Protein AF-A0A920Q2C1-F1 (afdb_monomer_lite)

Structure (mmCIF, N/CA/C/O backbone):
data_AF-A0A920Q2C1-F1
#
_entry.id   AF-A0A920Q2C1-F1
#
loop_
_atom_site.group_PDB
_atom_site.id
_atom_site.type_symbol
_atom_site.label_atom_id
_atom_site.label_alt_id
_atom_site.label_comp_id
_atom_site.label_asym_id
_atom_site.label_entity_id
_atom_site.label_seq_id
_atom_site.pdbx_PDB_ins_code
_atom_site.Cartn_x
_atom_site.Cartn_y
_atom_site.Cartn_z
_atom_site.occupancy
_atom_site.B_iso_or_equiv
_atom_site.auth_seq_id
_atom_site.auth_comp_id
_atom_site.auth_asym_id
_atom_site.auth_atom_id
_atom_site.pdbx_PDB_model_num
ATOM 1 N N . MET A 1 1 ? -10.062 -21.700 -3.099 1.00 37.00 1 MET A N 1
ATOM 2 C CA . MET A 1 1 ? -8.664 -22.051 -2.782 1.00 37.00 1 MET A CA 1
ATOM 3 C C . MET A 1 1 ? -7.782 -21.164 -3.653 1.00 37.00 1 MET A C 1
ATOM 5 O O . MET A 1 1 ? -7.221 -21.637 -4.624 1.00 37.00 1 MET A O 1
ATOM 9 N N . ASP A 1 2 ? -7.751 -19.867 -3.333 1.00 45.03 2 ASP A N 1
ATOM 10 C CA . ASP A 1 2 ? -6.968 -18.816 -4.019 1.00 45.03 2 ASP A CA 1
ATOM 11 C C . ASP A 1 2 ? -6.439 -17.775 -3.002 1.00 45.03 2 ASP A C 1
ATOM 13 O O . ASP A 1 2 ? -5.969 -16.705 -3.363 1.00 45.03 2 ASP A O 1
ATOM 17 N N . GLU A 1 3 ? -6.471 -18.093 -1.702 1.00 47.12 3 GLU A N 1
ATOM 18 C CA . GLU A 1 3 ? -6.158 -17.170 -0.592 1.00 47.12 3 GLU A CA 1
ATOM 19 C C . GLU A 1 3 ? -4.657 -16.834 -0.457 1.00 47.12 3 GLU A C 1
ATOM 21 O O . GLU A 1 3 ? -4.260 -16.092 0.433 1.00 47.12 3 GLU A O 1
ATOM 26 N N . GLY A 1 4 ? -3.794 -17.369 -1.329 1.00 43.47 4 GLY A N 1
ATOM 27 C CA . GLY A 1 4 ? -2.335 -17.225 -1.219 1.00 43.47 4 GLY A CA 1
ATOM 28 C C . GLY A 1 4 ? -1.663 -16.346 -2.278 1.00 43.47 4 GLY A C 1
ATOM 29 O O .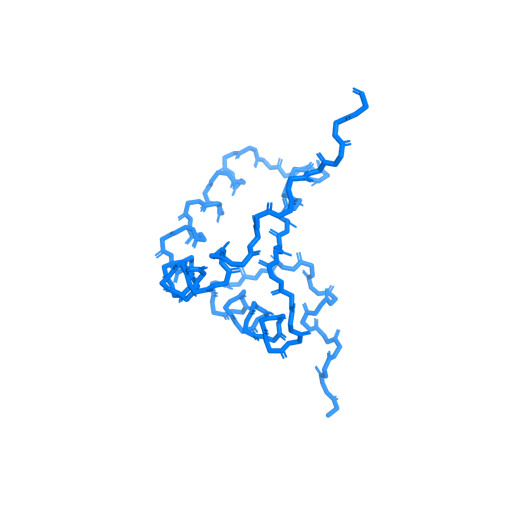 GLY A 1 4 ? -0.499 -15.987 -2.110 1.00 43.47 4 GLY A O 1
ATOM 30 N N . ILE A 1 5 ? -2.341 -16.000 -3.380 1.00 47.38 5 ILE A N 1
ATOM 31 C CA . ILE A 1 5 ? -1.672 -15.370 -4.539 1.00 47.38 5 ILE A CA 1
ATOM 32 C C . ILE A 1 5 ? -1.519 -13.850 -4.372 1.00 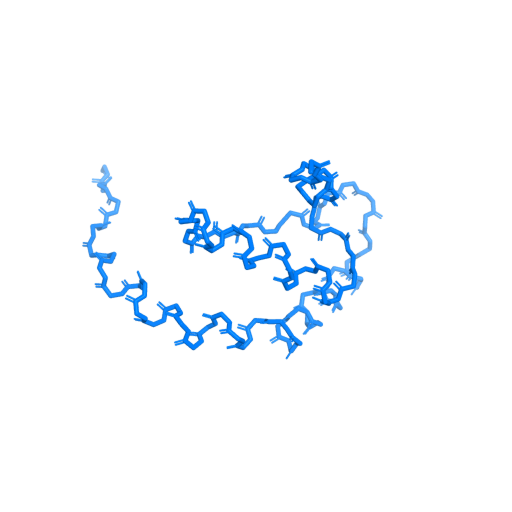47.38 5 ILE A C 1
ATOM 34 O O . ILE A 1 5 ? -0.541 -13.280 -4.859 1.00 47.38 5 ILE A O 1
ATOM 38 N N . ALA A 1 6 ? -2.424 -13.189 -3.645 1.00 50.97 6 ALA A N 1
ATOM 39 C CA . ALA A 1 6 ? -2.360 -11.741 -3.437 1.00 50.97 6 ALA A CA 1
ATOM 40 C C . ALA A 1 6 ? -1.131 -11.329 -2.597 1.00 50.97 6 ALA A C 1
ATOM 42 O O . ALA A 1 6 ? -0.399 -10.415 -2.978 1.00 50.97 6 ALA A O 1
ATOM 43 N N . SER A 1 7 ? -0.826 -12.075 -1.528 1.00 52.59 7 SER A N 1
ATOM 44 C CA . SER A 1 7 ? 0.367 -11.852 -0.694 1.00 52.59 7 SER A CA 1
ATOM 45 C C . SER A 1 7 ? 1.679 -12.118 -1.455 1.00 52.59 7 SER A C 1
ATOM 47 O O . SER A 1 7 ? 2.642 -11.360 -1.325 1.00 52.59 7 SER A O 1
ATOM 49 N N . LEU A 1 8 ? 1.702 -13.123 -2.346 1.00 52.84 8 LEU A N 1
ATOM 50 C CA . LEU A 1 8 ? 2.868 -13.460 -3.180 1.00 52.84 8 LEU A CA 1
ATOM 51 C C . LEU A 1 8 ? 3.226 -12.380 -4.219 1.00 52.84 8 LEU A C 1
ATOM 53 O O . LEU A 1 8 ? 4.349 -12.380 -4.724 1.00 52.84 8 LEU A O 1
ATOM 57 N N . ARG A 1 9 ? 2.311 -11.451 -4.536 1.00 58.88 9 ARG A N 1
ATOM 58 C CA . ARG A 1 9 ? 2.588 -10.314 -5.436 1.00 58.88 9 ARG A CA 1
ATOM 59 C C . ARG A 1 9 ? 3.281 -9.131 -4.756 1.00 58.88 9 ARG A C 1
ATOM 61 O O . ARG A 1 9 ? 3.644 -8.188 -5.452 1.00 58.88 9 ARG A O 1
ATOM 68 N N . GLY A 1 10 ? 3.475 -9.154 -3.434 1.00 63.41 10 GLY A N 1
ATOM 69 C CA . GLY A 1 10 ? 4.259 -8.134 -2.727 1.00 63.41 10 GLY A CA 1
ATOM 70 C C . GLY A 1 10 ? 3.708 -6.709 -2.846 1.00 63.41 10 GLY A C 1
ATOM 71 O O . GLY A 1 10 ? 4.494 -5.770 -2.910 1.00 63.41 10 GLY A O 1
ATOM 72 N N . ALA A 1 11 ? 2.380 -6.548 -2.912 1.00 70.19 11 ALA A N 1
ATOM 73 C CA . ALA A 1 11 ? 1.724 -5.256 -3.143 1.00 70.1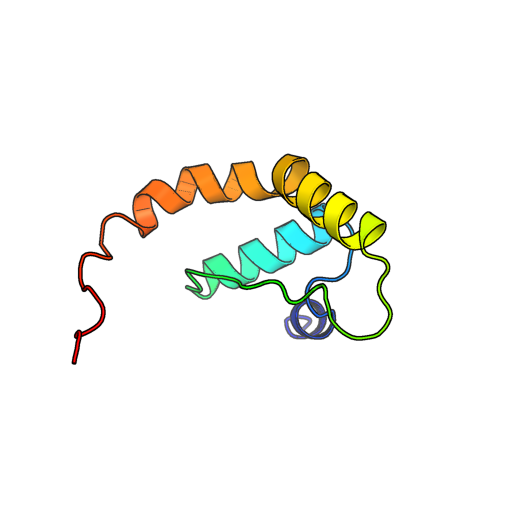9 11 ALA A CA 1
ATOM 74 C C . ALA A 1 11 ? 2.183 -4.547 -4.438 1.00 70.19 11 ALA A C 1
ATOM 76 O O . ALA A 1 11 ? 2.306 -3.325 -4.484 1.00 70.19 11 ALA A O 1
ATOM 77 N N . ILE A 1 12 ? 2.421 -5.313 -5.509 1.00 83.69 12 ILE A N 1
ATOM 78 C CA . ILE A 1 12 ? 2.702 -4.788 -6.850 1.00 83.69 12 ILE A CA 1
ATOM 79 C C . ILE A 1 12 ? 1.500 -5.066 -7.752 1.00 83.69 12 ILE A C 1
ATOM 81 O O . ILE A 1 12 ? 1.122 -6.222 -7.964 1.00 83.69 12 ILE A O 1
ATOM 85 N N . GLY A 1 13 ? 0.916 -4.011 -8.316 1.00 88.56 13 GLY A N 1
ATOM 86 C CA . GLY A 1 13 ? -0.236 -4.134 -9.201 1.00 88.56 13 GLY A CA 1
ATOM 87 C C . GLY A 1 13 ? -0.937 -2.810 -9.470 1.00 88.56 13 GLY A C 1
ATOM 88 O O . GLY A 1 13 ? -0.405 -1.731 -9.218 1.00 88.56 13 GLY A O 1
ATOM 89 N N . THR A 1 14 ? -2.143 -2.921 -10.011 1.00 93.19 14 THR A N 1
ATOM 90 C CA . THR A 1 14 ? -3.067 -1.796 -10.211 1.00 93.19 14 THR A CA 1
ATOM 91 C C . THR A 1 14 ? -3.692 -1.345 -8.884 1.00 93.19 14 THR A C 1
ATOM 93 O O . THR A 1 14 ? -3.750 -2.147 -7.950 1.00 93.19 14 THR A O 1
ATOM 96 N N . PRO A 1 15 ? -4.213 -0.106 -8.787 1.00 95.06 15 PRO A N 1
ATOM 97 C CA . PRO A 1 15 ? -4.892 0.374 -7.581 1.00 95.06 15 PRO A CA 1
ATOM 98 C C . PRO A 1 15 ? -5.985 -0.569 -7.059 1.00 95.06 15 PRO A C 1
ATOM 100 O O . PRO A 1 15 ? -6.044 -0.806 -5.857 1.00 95.06 15 PRO A O 1
ATOM 103 N N . ASP A 1 16 ? -6.783 -1.170 -7.946 1.00 93.69 16 ASP A N 1
ATOM 104 C CA . ASP A 1 16 ? -7.847 -2.108 -7.562 1.00 93.69 16 ASP A CA 1
ATOM 105 C C . ASP A 1 16 ? -7.286 -3.387 -6.933 1.00 93.69 16 ASP A C 1
ATOM 107 O O . ASP A 1 16 ? -7.752 -3.828 -5.890 1.00 93.69 16 ASP A O 1
ATOM 111 N N . GLN A 1 17 ? -6.203 -3.933 -7.492 1.00 91.19 17 GLN A N 1
ATOM 112 C CA . GLN A 1 17 ? -5.538 -5.107 -6.915 1.00 91.19 17 GLN A CA 1
ATOM 113 C C . GLN A 1 17 ? -4.929 -4.814 -5.539 1.00 91.19 17 GLN A C 1
ATOM 115 O O . GLN A 1 17 ? -4.899 -5.692 -4.679 1.00 91.19 17 GLN A O 1
ATOM 120 N N . ILE A 1 18 ? -4.415 -3.596 -5.332 1.00 91.81 18 ILE A N 1
ATOM 121 C CA . ILE A 1 18 ? -3.899 -3.175 -4.025 1.00 91.81 18 ILE A CA 1
ATOM 122 C C . ILE A 1 18 ? -5.044 -2.960 -3.035 1.00 91.81 18 ILE A C 1
ATOM 124 O O . ILE A 1 18 ? -4.901 -3.330 -1.873 1.00 91.81 18 ILE A O 1
ATOM 128 N N . ARG A 1 19 ? -6.179 -2.414 -3.482 1.00 92.44 19 ARG A N 1
AT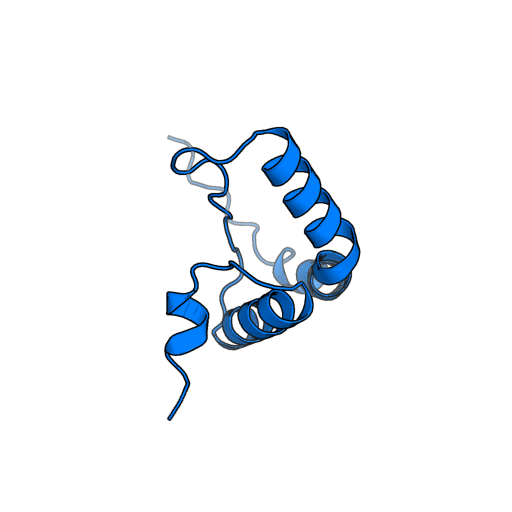OM 129 C CA . ARG A 1 19 ? -7.385 -2.264 -2.660 1.00 92.44 19 ARG A CA 1
ATOM 130 C C . ARG A 1 19 ? -7.867 -3.618 -2.148 1.00 92.44 19 ARG A C 1
ATOM 132 O O . ARG A 1 19 ? -8.007 -3.769 -0.939 1.00 92.44 19 ARG A O 1
ATOM 139 N N . ASP A 1 20 ? -8.023 -4.598 -3.035 1.00 91.56 20 ASP A N 1
ATOM 140 C CA . ASP A 1 20 ? -8.446 -5.955 -2.666 1.00 91.56 20 ASP A CA 1
ATOM 141 C C . ASP A 1 20 ? -7.478 -6.586 -1.650 1.00 91.56 20 ASP A C 1
ATOM 143 O O . ASP A 1 20 ? -7.902 -7.100 -0.617 1.00 91.56 20 ASP A O 1
ATOM 147 N N . LEU A 1 21 ? -6.164 -6.453 -1.876 1.00 90.62 21 LEU A N 1
ATOM 148 C CA . LEU A 1 21 ? -5.144 -6.939 -0.940 1.00 90.62 21 LEU A CA 1
ATOM 149 C C . LEU A 1 21 ? -5.253 -6.283 0.448 1.00 90.62 21 LEU A C 1
ATOM 151 O O . LEU A 1 21 ? -5.099 -6.958 1.465 1.00 90.62 21 LEU A O 1
ATOM 155 N N . LEU A 1 22 ? -5.472 -4.967 0.504 1.00 90.94 22 LEU A N 1
ATOM 156 C CA . LEU A 1 22 ? -5.594 -4.248 1.772 1.00 90.94 22 LEU A CA 1
ATOM 157 C C . LEU A 1 22 ? -6.900 -4.576 2.503 1.00 90.94 22 LEU A C 1
ATOM 159 O O . LEU A 1 22 ? -6.885 -4.63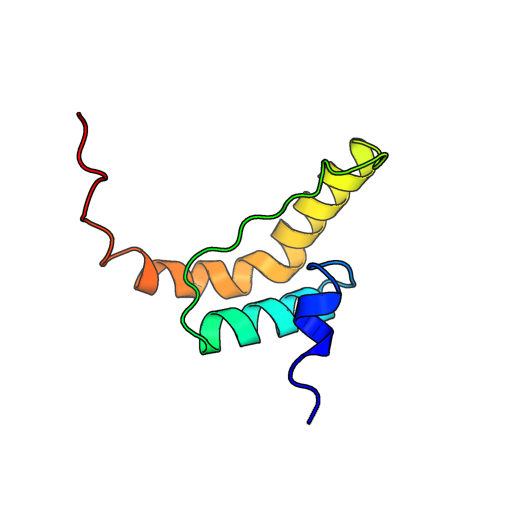5 3.729 1.00 90.94 22 LEU A O 1
ATOM 163 N N . LEU A 1 23 ? -7.993 -4.835 1.780 1.00 90.94 23 LEU A N 1
ATOM 164 C CA . LEU A 1 23 ? -9.247 -5.317 2.366 1.00 90.94 23 LEU A CA 1
ATOM 165 C C . LEU A 1 23 ? -9.071 -6.702 2.998 1.00 90.94 23 LEU A C 1
ATOM 167 O O . LEU A 1 23 ? -9.533 -6.920 4.117 1.00 90.94 23 LEU A O 1
ATOM 171 N N . ASP A 1 24 ? -8.352 -7.609 2.334 1.00 90.00 24 ASP A N 1
ATOM 172 C CA . ASP A 1 24 ? -8.030 -8.925 2.896 1.00 90.00 24 ASP A CA 1
ATOM 173 C C . ASP A 1 24 ? -7.174 -8.801 4.169 1.00 90.00 24 ASP A C 1
ATOM 175 O O . ASP A 1 24 ? -7.403 -9.501 5.158 1.00 90.00 24 ASP A O 1
ATOM 179 N N . TYR A 1 25 ? -6.200 -7.884 4.177 1.00 89.56 25 TYR A N 1
ATOM 180 C CA . TYR A 1 25 ? -5.377 -7.599 5.358 1.00 89.56 25 TYR A CA 1
ATOM 181 C C . TYR A 1 25 ? -6.189 -6.978 6.502 1.00 89.56 25 TYR A C 1
ATOM 183 O O . TYR A 1 25 ? -6.064 -7.430 7.643 1.00 89.56 25 TYR A O 1
ATOM 191 N N . GLU A 1 26 ? -7.051 -6.001 6.213 1.00 88.94 26 GLU A N 1
ATOM 192 C CA . GLU A 1 26 ? -7.967 -5.395 7.189 1.00 88.94 26 GLU A CA 1
ATOM 193 C C . GLU A 1 26 ? -8.901 -6.463 7.789 1.00 88.94 26 GLU A C 1
ATOM 195 O O . GLU A 1 26 ? -9.028 -6.558 9.011 1.00 88.94 26 GLU A O 1
ATOM 200 N N . ALA A 1 27 ? -9.474 -7.342 6.958 1.00 89.62 27 ALA A N 1
ATOM 201 C CA . ALA A 1 27 ? -10.321 -8.453 7.398 1.00 89.62 27 ALA A CA 1
ATOM 202 C C . ALA A 1 27 ? -9.568 -9.481 8.264 1.00 89.62 27 ALA A C 1
ATOM 204 O O . ALA A 1 27 ? -10.155 -10.079 9.169 1.00 89.62 27 ALA A O 1
ATOM 205 N N . ALA A 1 28 ? -8.266 -9.660 8.028 1.00 88.69 28 ALA A N 1
ATOM 206 C CA . ALA A 1 28 ? -7.387 -10.479 8.861 1.00 88.69 28 ALA A CA 1
ATOM 207 C C . ALA A 1 28 ? -6.949 -9.783 10.170 1.00 88.69 28 ALA A C 1
ATOM 209 O O . ALA A 1 28 ? -6.250 -10.394 10.981 1.00 88.69 28 ALA A O 1
ATOM 210 N N . GLY A 1 29 ? -7.358 -8.529 10.396 1.00 86.44 29 GLY A N 1
ATOM 211 C CA . GLY A 1 29 ? -7.039 -7.748 11.593 1.00 86.44 29 GLY A CA 1
ATOM 212 C C . GLY A 1 29 ? -5.680 -7.047 11.551 1.00 86.44 29 GLY A C 1
ATOM 213 O O . GLY A 1 29 ? -5.180 -6.637 12.599 1.00 86.44 29 GLY A O 1
ATOM 214 N N . VAL A 1 30 ? -5.063 -6.917 10.373 1.00 86.88 30 VAL A N 1
ATOM 215 C CA . VAL A 1 30 ? -3.844 -6.118 10.196 1.00 86.88 30 VAL A CA 1
ATOM 216 C C . VAL A 1 30 ? -4.205 -4.638 10.299 1.00 86.88 30 VAL A C 1
ATOM 218 O O . VAL A 1 30 ? -4.983 -4.131 9.497 1.00 86.88 30 VAL A O 1
ATOM 221 N N . ASP A 1 31 ? -3.609 -3.930 11.258 1.00 84.38 31 ASP A N 1
ATOM 222 C CA . ASP A 1 31 ? -3.863 -2.497 11.467 1.00 84.38 31 ASP A CA 1
ATOM 223 C C . ASP A 1 31 ? -2.864 -1.579 10.746 1.00 84.38 31 ASP A C 1
ATOM 225 O O . ASP A 1 31 ? -3.125 -0.391 10.573 1.00 84.38 31 ASP A O 1
ATOM 229 N N . GLN A 1 32 ? -1.709 -2.109 10.334 1.00 86.25 32 GLN A N 1
ATOM 230 C CA . GLN A 1 32 ? -0.635 -1.336 9.711 1.00 86.25 32 GLN A CA 1
ATOM 231 C C . GLN A 1 32 ? 0.062 -2.121 8.603 1.00 86.25 32 GLN A C 1
ATOM 233 O O . GLN A 1 32 ? 0.443 -3.279 8.774 1.00 86.25 32 GLN A O 1
ATOM 238 N N . VAL A 1 33 ? 0.301 -1.441 7.482 1.00 87.50 33 VAL A N 1
ATOM 239 C CA . VAL A 1 33 ? 1.032 -1.967 6.325 1.00 87.50 33 VAL A CA 1
ATOM 240 C C . VAL A 1 33 ? 2.182 -1.022 5.995 1.00 87.50 33 VAL A C 1
ATOM 242 O O . VAL A 1 33 ? 2.012 0.195 5.967 1.00 87.50 33 VAL A O 1
ATOM 245 N N . ILE A 1 34 ? 3.363 -1.586 5.741 1.00 87.25 34 ILE A N 1
ATOM 246 C CA . ILE A 1 34 ? 4.560 -0.838 5.349 1.00 87.25 34 ILE A CA 1
ATOM 247 C C . ILE A 1 34 ? 4.923 -1.223 3.918 1.00 87.25 34 ILE A C 1
ATOM 249 O O . ILE A 1 34 ? 5.145 -2.398 3.625 1.00 87.25 34 ILE A O 1
ATOM 253 N N . PHE A 1 35 ? 5.035 -0.231 3.035 1.00 88.25 35 PHE A N 1
ATOM 254 C CA . PHE A 1 35 ? 5.523 -0.437 1.674 1.00 88.25 35 PHE A CA 1
ATOM 255 C C . PHE A 1 35 ? 7.041 -0.286 1.599 1.00 88.25 35 PHE A C 1
ATOM 257 O O . PHE A 1 35 ? 7.608 0.716 2.033 1.00 88.25 35 PHE A O 1
ATOM 264 N N . ILE A 1 36 ? 7.701 -1.272 0.990 1.00 86.69 36 ILE A N 1
ATOM 265 C CA . ILE A 1 36 ? 9.135 -1.238 0.693 1.00 86.69 36 ILE A CA 1
ATOM 266 C C . ILE A 1 36 ? 9.298 -1.123 -0.824 1.00 86.69 36 ILE A C 1
ATOM 268 O O . ILE A 1 36 ? 9.493 -2.112 -1.525 1.00 86.69 36 ILE A O 1
ATOM 272 N N . SER A 1 37 ? 9.212 0.104 -1.335 1.00 86.12 37 SER A N 1
ATOM 273 C CA . SER A 1 37 ? 9.305 0.377 -2.779 1.00 86.12 37 SER A CA 1
ATOM 274 C C . SER A 1 37 ? 10.735 0.685 -3.245 1.00 86.12 37 SER A C 1
ATOM 276 O O . SER A 1 37 ? 11.059 0.507 -4.418 1.00 86.12 37 SER A O 1
ATOM 278 N N . GLN A 1 38 ? 11.616 1.098 -2.324 1.00 82.50 38 GLN A N 1
ATOM 279 C CA . GLN A 1 38 ? 13.047 1.367 -2.558 1.00 82.50 38 GLN A CA 1
ATOM 280 C C . GLN A 1 38 ? 13.889 0.077 -2.488 1.00 82.50 38 GLN A C 1
ATOM 282 O O . GLN A 1 38 ? 14.956 0.043 -1.878 1.00 82.50 38 GLN A O 1
ATOM 287 N N . ALA A 1 39 ? 13.381 -1.011 -3.068 1.00 82.12 39 ALA A N 1
ATOM 288 C CA . ALA A 1 39 ? 14.091 -2.279 -3.172 1.00 82.12 39 ALA A CA 1
ATOM 289 C C . ALA A 1 39 ? 14.603 -2.483 -4.605 1.00 82.12 39 ALA A C 1
ATOM 291 O O . ALA A 1 39 ? 13.883 -2.257 -5.577 1.00 82.12 39 ALA A O 1
ATOM 292 N N . GLY A 1 40 ? 15.852 -2.933 -4.747 1.00 84.25 40 GLY A N 1
ATOM 293 C CA . GLY A 1 40 ? 16.459 -3.190 -6.055 1.00 84.25 40 GLY A CA 1
ATOM 294 C C . GLY A 1 40 ? 16.759 -1.912 -6.848 1.00 84.25 40 GLY A C 1
ATOM 295 O O . GLY A 1 40 ? 17.262 -0.939 -6.298 1.00 84.25 40 GLY A O 1
ATOM 296 N N . HIS A 1 41 ? 16.496 -1.933 -8.158 1.00 87.56 41 HIS A N 1
ATOM 297 C CA . HIS A 1 41 ? 16.836 -0.854 -9.103 1.00 87.56 41 HIS A CA 1
ATOM 298 C C . HIS A 1 41 ? 15.606 -0.055 -9.574 1.00 87.56 41 HIS A C 1
ATOM 300 O O . HIS A 1 41 ? 15.516 0.348 -10.737 1.00 87.56 41 HIS A O 1
ATOM 306 N N . ASN A 1 42 ? 14.636 0.168 -8.688 1.00 87.38 42 ASN A N 1
ATOM 307 C CA . ASN A 1 42 ? 13.502 1.036 -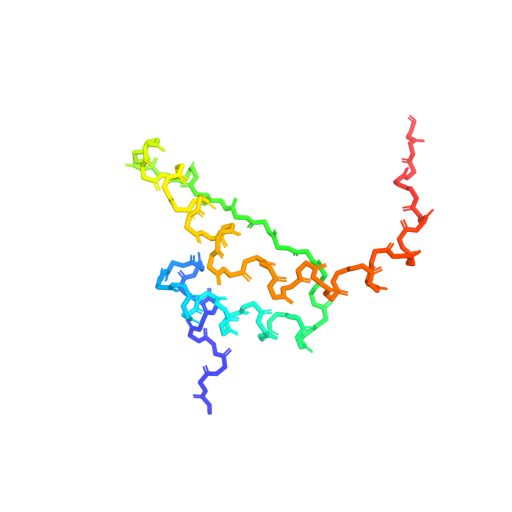8.991 1.00 87.38 42 ASN A CA 1
ATOM 308 C C . ASN A 1 42 ? 13.961 2.498 -9.101 1.00 87.38 42 ASN A C 1
ATOM 310 O O . ASN A 1 42 ? 14.745 2.984 -8.287 1.00 87.38 42 ASN A O 1
ATOM 314 N N . ARG A 1 43 ? 13.464 3.209 -10.117 1.00 93.00 43 ARG A N 1
ATOM 315 C CA . ARG A 1 43 ? 13.731 4.642 -10.277 1.00 93.00 43 ARG A CA 1
ATOM 316 C C . ARG A 1 43 ? 12.995 5.438 -9.207 1.00 93.00 43 ARG A C 1
ATOM 318 O O . ARG A 1 43 ? 11.850 5.123 -8.889 1.00 93.00 43 ARG A O 1
ATOM 325 N N . HIS A 1 44 ? 13.627 6.493 -8.703 1.00 94.75 44 HIS A N 1
ATOM 326 C CA . HIS A 1 44 ? 13.031 7.351 -7.684 1.00 94.75 44 HIS A CA 1
ATOM 327 C C . HIS A 1 44 ? 11.694 7.943 -8.150 1.00 94.75 44 HIS A C 1
ATOM 329 O O . HIS A 1 44 ? 10.717 7.891 -7.405 1.00 94.75 44 HIS A O 1
ATOM 335 N N . GLU A 1 45 ? 11.626 8.414 -9.398 1.00 96.25 45 GLU A N 1
ATOM 336 C CA . GLU A 1 45 ? 10.434 9.064 -9.952 1.00 96.25 45 GLU A CA 1
ATOM 337 C C . GLU A 1 45 ? 9.230 8.118 -9.962 1.00 96.25 45 GLU A C 1
ATOM 339 O O . GLU A 1 45 ? 8.128 8.512 -9.599 1.00 96.25 45 GLU A O 1
ATOM 344 N N . HIS A 1 46 ? 9.454 6.847 -10.299 1.00 93.88 46 HIS A N 1
ATOM 345 C CA . HIS A 1 46 ? 8.396 5.836 -10.300 1.00 93.88 46 HIS A CA 1
ATOM 346 C C . HIS A 1 46 ? 7.891 5.511 -8.901 1.00 93.88 46 HIS A C 1
ATOM 348 O O . HIS A 1 46 ? 6.720 5.191 -8.716 1.00 93.88 46 HIS A O 1
ATOM 354 N N . ILE A 1 47 ? 8.776 5.553 -7.907 1.00 93.50 47 ILE A N 1
ATOM 355 C CA . ILE A 1 47 ? 8.384 5.285 -6.526 1.00 93.50 47 ILE A CA 1
ATOM 356 C C . ILE A 1 47 ? 7.520 6.433 -6.012 1.00 93.50 47 ILE A C 1
ATOM 358 O O . ILE A 1 47 ? 6.480 6.175 -5.412 1.00 93.50 47 ILE A O 1
ATOM 362 N N . CYS A 1 48 ? 7.907 7.678 -6.295 1.00 96.12 48 CYS A N 1
ATOM 363 C CA . CYS A 1 48 ? 7.096 8.850 -5.973 1.00 96.12 48 CYS A CA 1
ATOM 364 C C . CYS A 1 48 ? 5.730 8.793 -6.669 1.00 96.12 48 CYS A C 1
ATOM 366 O O . CYS A 1 48 ? 4.711 8.890 -5.991 1.00 96.12 48 CYS A O 1
ATOM 368 N N . GLU A 1 49 ? 5.695 8.515 -7.977 1.00 95.94 49 GLU A N 1
ATOM 369 C CA . GLU A 1 49 ? 4.446 8.363 -8.736 1.00 95.94 49 GLU A CA 1
ATOM 370 C C . GLU A 1 49 ? 3.545 7.263 -8.148 1.00 95.94 49 GLU A C 1
ATOM 372 O O . GLU A 1 49 ? 2.341 7.459 -7.986 1.00 95.94 49 GLU A O 1
ATOM 377 N N . SER A 1 50 ? 4.119 6.120 -7.757 1.00 94.50 50 SER A N 1
ATOM 378 C CA . SER A 1 50 ? 3.367 5.031 -7.128 1.00 94.50 50 SER A CA 1
ATOM 379 C C . SER A 1 50 ? 2.786 5.425 -5.767 1.00 94.50 50 SER A C 1
ATOM 381 O O . SER A 1 50 ? 1.668 5.016 -5.452 1.00 94.50 50 SER A O 1
ATOM 383 N N . ILE A 1 51 ? 3.524 6.190 -4.955 1.00 94.81 51 ILE A N 1
ATOM 384 C CA . ILE A 1 51 ? 3.046 6.678 -3.651 1.00 94.81 51 ILE A CA 1
ATOM 385 C C . ILE A 1 51 ? 1.914 7.690 -3.852 1.00 94.81 51 ILE A C 1
ATOM 387 O O . ILE A 1 51 ? 0.894 7.611 -3.169 1.00 94.81 51 ILE A O 1
ATOM 391 N N . GLU A 1 52 ? 2.059 8.606 -4.809 1.00 97.06 52 GLU A N 1
ATOM 392 C CA . GLU A 1 52 ? 1.032 9.597 -5.144 1.00 97.06 52 GLU A CA 1
ATOM 393 C C . GLU A 1 52 ? -0.244 8.940 -5.685 1.00 97.06 52 GLU A C 1
ATOM 395 O O . GLU A 1 52 ? -1.352 9.303 -5.281 1.00 97.06 52 GLU A O 1
ATOM 400 N N . LEU A 1 53 ? -0.101 7.940 -6.559 1.00 96.56 53 LEU A N 1
ATOM 401 C CA . LEU A 1 53 ? -1.221 7.161 -7.080 1.00 96.56 53 LEU A CA 1
ATOM 402 C C . LEU A 1 53 ? -1.948 6.417 -5.954 1.00 96.56 53 LEU A C 1
ATOM 404 O O . LEU A 1 53 ? -3.173 6.477 -5.873 1.00 96.56 53 LEU A O 1
ATOM 408 N N . PHE A 1 54 ? -1.206 5.765 -5.057 1.00 95.12 54 PHE A N 1
ATOM 409 C CA . PHE A 1 54 ? -1.785 5.090 -3.896 1.00 95.12 54 PHE A CA 1
ATOM 410 C C . PHE A 1 54 ? -2.556 6.061 -2.989 1.00 95.12 54 PHE A C 1
ATOM 412 O O . PHE A 1 54 ? -3.702 5.789 -2.620 1.00 95.12 54 PHE A O 1
ATOM 419 N N . ALA A 1 55 ? -1.947 7.205 -2.663 1.00 95.38 55 ALA A N 1
ATOM 420 C CA . ALA A 1 55 ? -2.541 8.219 -1.798 1.00 95.38 55 ALA A CA 1
ATOM 421 C C . ALA A 1 55 ? -3.842 8.796 -2.376 1.00 95.38 55 ALA A C 1
ATOM 423 O O . ALA A 1 55 ? -4.760 9.109 -1.621 1.00 95.38 55 ALA A O 1
ATOM 424 N N . ARG A 1 56 ? -3.931 8.926 -3.705 1.00 97.00 56 ARG A N 1
ATOM 425 C CA . ARG A 1 56 ? -5.121 9.450 -4.382 1.00 97.00 56 ARG A CA 1
ATOM 426 C C . ARG A 1 56 ? -6.223 8.406 -4.545 1.00 97.00 56 ARG A C 1
ATOM 428 O O . ARG A 1 56 ? -7.378 8.713 -4.276 1.00 97.00 56 ARG A O 1
ATOM 435 N N . GLU A 1 57 ? -5.882 7.209 -5.013 1.00 96.69 57 GLU A N 1
ATOM 436 C CA . GLU A 1 57 ? -6.883 6.249 -5.498 1.00 96.69 57 GLU A CA 1
ATOM 437 C C . GLU A 1 57 ? -7.318 5.234 -4.432 1.00 96.69 57 GLU A C 1
ATOM 439 O O . GLU A 1 57 ? -8.444 4.739 -4.481 1.00 96.69 57 GLU A O 1
ATOM 444 N N . VAL A 1 58 ? -6.446 4.898 -3.473 1.00 94.50 58 VAL A N 1
ATOM 445 C CA . VAL A 1 58 ? -6.666 3.769 -2.546 1.00 94.50 58 VAL A CA 1
ATOM 446 C C . VAL A 1 58 ? -6.770 4.233 -1.096 1.00 94.50 58 VAL A C 1
ATOM 448 O O . VAL A 1 58 ? -7.725 3.880 -0.409 1.00 94.50 58 VAL A O 1
ATOM 451 N N . MET A 1 59 ? -5.828 5.061 -0.636 1.00 93.62 59 MET A N 1
ATOM 452 C CA . MET A 1 59 ? -5.732 5.492 0.766 1.00 93.62 59 MET A CA 1
ATOM 453 C C . MET A 1 59 ? -7.018 6.101 1.366 1.00 93.62 59 MET A C 1
ATOM 455 O O . MET A 1 59 ? -7.287 5.795 2.532 1.00 93.62 59 MET A O 1
ATOM 459 N N . PRO A 1 60 ? -7.824 6.921 0.651 1.00 93.75 60 PRO A N 1
ATOM 460 C CA . PRO A 1 60 ? -8.986 7.580 1.253 1.00 93.75 60 PRO A CA 1
ATOM 461 C C . PRO A 1 60 ? -9.992 6.603 1.872 1.00 93.75 60 PRO A C 1
ATOM 463 O O . PRO A 1 60 ? -10.521 6.869 2.946 1.00 93.75 60 PRO A O 1
ATOM 466 N N . GLU A 1 61 ? -10.187 5.441 1.245 1.00 91.31 61 GLU A N 1
ATOM 467 C CA . GLU A 1 61 ? -11.145 4.431 1.701 1.00 91.31 61 GLU A CA 1
ATOM 468 C C . GLU A 1 61 ? -10.791 3.855 3.086 1.00 91.31 61 GLU A C 1
ATOM 470 O O . GLU A 1 61 ? -11.669 3.602 3.911 1.00 91.31 61 GLU A O 1
ATOM 475 N N . PHE A 1 62 ? -9.496 3.674 3.353 1.00 90.00 62 PHE A N 1
ATOM 476 C CA . PHE A 1 62 ? -8.996 3.116 4.611 1.00 90.00 62 PHE A CA 1
ATOM 477 C C . PHE A 1 62 ? -8.806 4.198 5.674 1.00 90.00 62 PHE A C 1
ATOM 479 O O . PHE A 1 62 ? -9.061 3.951 6.849 1.00 90.00 62 PHE A O 1
ATOM 486 N N . ALA A 1 63 ? -8.409 5.412 5.279 1.00 85.50 63 ALA A N 1
ATOM 487 C CA . ALA A 1 63 ? -8.187 6.524 6.204 1.00 85.50 63 ALA A CA 1
ATOM 488 C C . ALA A 1 63 ? -9.466 6.931 6.959 1.00 85.50 63 ALA A C 1
ATOM 490 O O . ALA A 1 63 ? -9.408 7.266 8.143 1.00 85.50 63 ALA A O 1
ATOM 491 N N . GLU A 1 64 ? -10.627 6.861 6.302 1.00 79.62 64 GLU A N 1
ATOM 492 C CA . GLU A 1 64 ? -11.923 7.105 6.946 1.00 79.62 64 GLU A CA 1
ATOM 493 C C . GLU A 1 64 ? -12.218 6.091 8.065 1.00 79.62 64 GLU A C 1
ATOM 495 O O . GLU A 1 64 ? -12.769 6.457 9.106 1.00 79.62 64 GLU A O 1
ATOM 500 N N . ARG A 1 65 ? -11.810 4.827 7.881 1.00 82.12 65 ARG A N 1
ATOM 501 C CA . ARG A 1 65 ? -12.003 3.736 8.852 1.00 82.12 65 ARG A CA 1
ATOM 502 C C . ARG A 1 65 ? -10.919 3.704 9.932 1.00 82.12 65 ARG A C 1
ATOM 504 O O . ARG A 1 65 ? -11.214 3.388 11.084 1.00 82.12 65 ARG A O 1
ATOM 511 N N . ASP A 1 66 ? -9.693 4.106 9.602 1.00 75.38 66 ASP A N 1
ATOM 512 C CA . ASP A 1 66 ? -8.543 4.142 10.515 1.00 75.38 66 ASP A CA 1
ATOM 513 C C . ASP A 1 66 ? -8.781 5.030 11.749 1.00 75.38 66 ASP A C 1
ATOM 515 O O . ASP A 1 66 ? -8.345 4.698 12.851 1.00 75.38 66 ASP A O 1
ATOM 519 N N . LEU A 1 67 ? -9.569 6.106 11.631 1.00 67.38 67 LEU A N 1
ATOM 520 C CA . LEU A 1 67 ? -9.938 6.949 12.781 1.00 67.38 67 LEU A CA 1
ATOM 521 C C . LEU A 1 67 ? -10.581 6.150 13.933 1.00 67.38 67 LEU A C 1
ATOM 523 O O . LEU A 1 67 ? -10.381 6.491 15.103 1.00 67.38 67 LEU A O 1
ATOM 527 N N . ALA A 1 68 ? -11.311 5.074 13.623 1.00 66.31 68 ALA A N 1
ATOM 528 C CA . ALA A 1 68 ? -11.865 4.164 14.624 1.00 66.31 68 ALA A CA 1
ATOM 529 C C . ALA A 1 68 ? -10.803 3.206 15.204 1.00 66.31 68 ALA A C 1
ATOM 531 O O . ALA A 1 68 ? -10.862 2.869 16.389 1.00 66.31 68 ALA A O 1
ATOM 532 N N . HIS A 1 69 ? -9.811 2.810 14.401 1.00 65.56 69 HIS A N 1
ATOM 533 C CA . HIS A 1 69 ? -8.749 1.863 14.760 1.00 65.56 69 HIS A CA 1
ATOM 534 C C . HIS A 1 69 ? -7.570 2.496 15.522 1.00 65.56 69 HIS A C 1
ATOM 536 O O . HIS A 1 69 ? -6.900 1.809 16.294 1.00 65.56 69 HIS A O 1
ATOM 542 N N . VAL A 1 70 ? -7.319 3.803 15.370 1.00 60.81 70 VAL A N 1
ATOM 543 C CA . VAL A 1 70 ? -6.214 4.517 16.046 1.00 60.81 70 VAL A CA 1
ATOM 544 C C . VAL A 1 70 ? -6.560 4.920 17.483 1.00 60.81 70 VAL A C 1
ATOM 546 O O . VAL A 1 70 ? -5.676 4.954 18.343 1.00 60.81 70 VAL A O 1
ATOM 549 N N . ALA A 1 71 ? -7.834 5.189 17.790 1.00 59.34 71 ALA A N 1
ATOM 550 C CA . ALA A 1 71 ? -8.276 5.632 19.119 1.00 59.34 71 ALA A CA 1
ATOM 551 C C . ALA A 1 71 ? -7.871 4.705 20.301 1.00 59.34 71 ALA A C 1
ATOM 553 O O . ALA A 1 71 ? -7.553 5.232 21.376 1.00 59.34 71 ALA A O 1
ATOM 554 N N . PRO A 1 72 ? -7.812 3.365 20.149 1.00 58.12 72 PRO A N 1
ATOM 555 C CA . PRO A 1 72 ? -7.337 2.442 21.185 1.00 58.12 72 PRO A CA 1
ATOM 556 C C . PRO A 1 72 ? -5.811 2.414 21.386 1.00 58.12 72 PRO A C 1
ATOM 558 O O . PRO A 1 72 ? -5.348 1.943 22.427 1.00 58.12 72 PRO A O 1
ATOM 561 N N . ARG A 1 73 ? -4.998 2.918 20.443 1.00 60.47 73 ARG A N 1
ATOM 562 C CA . ARG A 1 73 ? -3.524 2.830 20.491 1.00 60.47 73 ARG A CA 1
ATOM 563 C C . ARG A 1 73 ? -2.908 3.902 21.405 1.00 60.47 73 ARG A C 1
ATOM 565 O O . ARG A 1 73 ? -2.129 4.742 20.968 1.00 60.47 73 ARG A O 1
ATOM 572 N N . LYS A 1 74 ? -3.259 3.896 22.697 1.00 55.09 74 LYS A N 1
ATOM 573 C CA . LYS A 1 74 ? -2.642 4.761 23.731 1.00 55.09 74 LYS A CA 1
ATOM 574 C C . LYS A 1 74 ? -1.499 4.101 24.508 1.00 55.09 74 LYS A C 1
ATOM 576 O O . LYS A 1 74 ? -0.972 4.699 25.443 1.00 55.09 74 LYS A O 1
ATOM 581 N N . GLN A 1 75 ? -1.085 2.892 24.136 1.00 55.62 75 GLN A N 1
ATOM 582 C CA . GLN A 1 75 ? 0.103 2.268 24.711 1.00 55.62 75 GLN A CA 1
ATOM 583 C C . GLN A 1 75 ? 1.335 2.755 23.939 1.00 55.62 75 GLN A C 1
ATOM 585 O O . GLN A 1 75 ? 1.711 2.187 22.917 1.00 55.62 75 GLN A O 1
ATOM 590 N N . GLY A 1 76 ? 1.941 3.844 24.415 1.00 59.72 76 GLY A N 1
ATOM 591 C CA . GLY A 1 76 ? 3.258 4.265 23.948 1.00 59.72 76 GLY A CA 1
ATOM 592 C C . GLY A 1 76 ? 4.278 3.139 24.134 1.00 59.72 76 GLY A C 1
ATOM 593 O O . GLY A 1 76 ? 4.219 2.394 25.115 1.00 59.72 76 GLY A O 1
ATOM 594 N N . TRP A 1 77 ? 5.201 3.013 23.181 1.00 58.53 77 TRP A N 1
ATOM 595 C CA . TRP A 1 77 ? 6.359 2.133 23.306 1.00 58.53 77 TRP A CA 1
ATOM 596 C C . TRP A 1 77 ? 7.068 2.418 24.640 1.00 58.53 77 TRP A C 1
ATOM 598 O O . TRP A 1 77 ? 7.289 3.595 24.942 1.00 58.53 77 TRP A O 1
ATOM 608 N N . PRO A 1 78 ? 7.424 1.405 25.452 1.00 68.38 78 PRO A N 1
ATOM 609 C CA . PRO A 1 78 ? 8.178 1.644 26.673 1.00 68.38 78 PRO A CA 1
ATOM 610 C C . PRO A 1 78 ? 9.528 2.262 26.298 1.00 68.38 78 PRO A C 1
ATOM 612 O O . PRO A 1 78 ? 10.412 1.603 25.750 1.00 68.38 78 PRO A O 1
ATOM 615 N N . THR A 1 79 ? 9.666 3.563 26.545 1.00 70.56 79 THR A N 1
ATOM 616 C CA . THR A 1 79 ? 10.932 4.278 26.411 1.00 70.56 79 THR A CA 1
ATOM 617 C C . THR A 1 79 ? 11.887 3.721 27.457 1.00 70.56 79 THR A C 1
ATOM 619 O O . THR A 1 79 ? 11.577 3.759 28.649 1.00 70.56 79 THR A O 1
ATOM 622 N N . ARG A 1 80 ? 13.013 3.167 27.007 1.00 59.25 80 ARG A N 1
ATOM 623 C CA . ARG A 1 80 ? 14.144 2.869 27.885 1.00 59.25 80 ARG A CA 1
ATOM 624 C C . ARG A 1 80 ? 14.831 4.161 28.306 1.00 59.25 80 ARG A C 1
ATOM 626 O O . ARG A 1 80 ? 14.915 5.066 27.447 1.00 59.25 80 ARG A O 1
#

Secondary structure (DSSP, 8-state):
--TTHHHHTTT-S-HHHHHHHHHHHHHTT--------SSTT--HHHHHHHHHHHHHHTHHHHHHHHHHHHTT--------

pLDDT: mean 79.93, std 16.45, range [37.0, 97.06]

Radius of gyration: 14.86 Å; chains: 1; bounding box: 29×32×38 Å

Sequence (80 aa):
MDEGIASLRGAIGTPDQIRDLLLDYEAAGVDQVIFISQAGHNRHEHICESIELFAREVMPEFAERDLAHVAPRKQGWPTR

Foldseek 3Di:
DCLPVLVVCLCDDDLVSNQVSVVSCVVVVNLDDDHDPVPDPDDPVVVVVVVVNCVPRHVVVVVVVSVVVCVPPPDDDPDD